Protein AF-A0A7R8CEX7-F1 (afdb_monomer_lite)

Radius of gyration: 28.52 Å; chains: 1; bounding box: 68×72×79 Å

Sequence (135 aa):
MYLGVTFILLSAVLVGFSHSQDVQQAPAAAPAPGGEDCNCQCMSLKFRDSRGTTYGNCESTINGAQWCYVKYDRFSPCPDLQSSRRFNGRYWSNHACATPAENSPECRFSTRPSVPFASSPASSVANSGVADDVF

Structure (mmCIF, N/CA/C/O backbone):
data_AF-A0A7R8CEX7-F1
#
_entry.id   AF-A0A7R8CEX7-F1
#
loop_
_atom_site.group_PDB
_atom_site.id
_atom_site.type_symbol
_atom_site.label_atom_id
_atom_site.label_alt_id
_atom_site.label_comp_id
_atom_site.label_asym_id
_atom_site.label_entity_id
_atom_site.label_seq_id
_atom_site.pdbx_PDB_ins_code
_atom_site.Cartn_x
_atom_site.Cartn_y
_atom_site.Cartn_z
_atom_site.occupancy
_atom_site.B_iso_or_equiv
_atom_site.auth_seq_id
_atom_site.auth_comp_id
_atom_site.auth_asym_id
_atom_site.auth_atom_id
_atom_site.pdbx_PDB_model_num
ATOM 1 N N . MET A 1 1 ? -50.041 37.453 26.172 1.00 54.94 1 MET A N 1
ATOM 2 C CA . MET A 1 1 ? -48.760 36.827 26.583 1.00 54.94 1 MET A CA 1
ATOM 3 C C . MET A 1 1 ? -48.431 35.528 25.843 1.00 54.94 1 MET A C 1
ATOM 5 O O . MET A 1 1 ? -47.262 35.339 25.562 1.00 54.94 1 MET A O 1
ATOM 9 N N . TYR A 1 2 ? -49.393 34.675 25.457 1.00 53.09 2 TYR A N 1
ATOM 10 C CA . TYR A 1 2 ? -49.100 33.413 24.742 1.00 53.09 2 TYR A CA 1
ATOM 11 C C . TYR A 1 2 ? -48.611 33.574 23.287 1.00 53.09 2 TYR A C 1
ATOM 13 O O . TYR A 1 2 ? -47.717 32.848 22.871 1.00 53.09 2 TYR A O 1
ATOM 21 N N . LEU A 1 3 ? -49.122 34.564 22.541 1.00 55.75 3 LEU A N 1
ATOM 22 C CA . LEU A 1 3 ? -48.743 34.796 21.134 1.00 55.75 3 LEU A CA 1
ATOM 23 C C . LEU A 1 3 ? -47.271 35.214 20.935 1.00 55.75 3 LEU A C 1
ATOM 25 O O . LEU A 1 3 ? -46.681 34.918 19.901 1.00 55.75 3 LEU A O 1
ATOM 29 N N . GLY A 1 4 ? -46.661 35.886 21.918 1.00 53.50 4 GLY A N 1
ATOM 30 C CA . GLY A 1 4 ? -45.249 36.287 21.848 1.00 53.50 4 GLY A CA 1
ATOM 31 C C . GLY A 1 4 ? -44.287 35.119 22.081 1.00 53.50 4 GLY A C 1
ATOM 32 O O . GLY A 1 4 ? -43.235 35.049 21.456 1.00 53.50 4 GLY A O 1
ATOM 33 N N . VAL A 1 5 ? -44.677 34.161 22.929 1.00 56.12 5 VAL A N 1
ATOM 34 C CA . VAL A 1 5 ? -43.864 32.977 23.255 1.00 56.12 5 VAL A CA 1
ATOM 35 C C . VAL A 1 5 ? -43.873 31.978 22.094 1.00 56.12 5 VAL A C 1
ATOM 37 O O . VAL A 1 5 ? -42.839 31.397 21.779 1.00 56.12 5 VAL A O 1
ATOM 40 N N . THR A 1 6 ? -44.998 31.838 21.385 1.00 55.12 6 THR A N 1
ATOM 41 C CA . THR A 1 6 ? -45.082 30.987 20.186 1.00 55.12 6 THR A CA 1
ATOM 42 C C . THR A 1 6 ? -44.230 31.510 19.028 1.00 55.12 6 THR A C 1
ATOM 44 O O . THR A 1 6 ? -43.624 30.712 18.319 1.00 55.12 6 THR A O 1
ATOM 47 N N . PHE A 1 7 ? -44.122 32.834 18.855 1.00 55.88 7 PHE A N 1
ATOM 48 C CA . PHE A 1 7 ? -43.277 33.430 17.810 1.00 55.88 7 PHE A CA 1
ATOM 49 C C . PHE A 1 7 ? -41.776 33.219 18.062 1.00 55.88 7 PHE A C 1
ATOM 51 O O . PHE A 1 7 ? -41.036 32.965 17.116 1.00 55.88 7 PHE A O 1
ATOM 58 N N . ILE A 1 8 ? -41.337 33.272 19.325 1.00 58.28 8 ILE A N 1
ATOM 59 C CA . ILE A 1 8 ? -39.935 33.035 19.715 1.00 58.28 8 ILE A CA 1
ATOM 60 C C . ILE A 1 8 ? -39.549 31.555 19.546 1.00 58.28 8 ILE A C 1
ATOM 62 O O . ILE A 1 8 ? -38.416 31.244 19.186 1.00 58.28 8 ILE A O 1
ATOM 66 N N . LEU A 1 9 ? -40.488 30.630 19.761 1.00 55.56 9 LEU A N 1
ATOM 67 C CA . LEU A 1 9 ? -40.243 29.199 19.556 1.00 55.56 9 LEU A CA 1
ATOM 68 C C . LEU A 1 9 ? -40.211 28.815 18.066 1.00 55.56 9 LEU A C 1
ATOM 70 O O . LEU A 1 9 ? -39.426 27.953 17.683 1.00 55.56 9 LEU A O 1
ATOM 74 N N . LEU A 1 10 ? -41.004 29.475 17.214 1.00 54.97 10 LEU A N 1
ATOM 75 C CA . LEU A 1 10 ? -41.008 29.236 15.763 1.00 54.97 10 LEU A CA 1
ATOM 76 C C . LEU A 1 10 ? -39.730 29.734 15.067 1.00 54.97 10 LEU A C 1
ATOM 78 O O . LEU A 1 10 ? -39.251 29.084 14.139 1.00 54.97 10 LEU A O 1
ATOM 82 N N . SER A 1 11 ? -39.142 30.844 15.520 1.00 56.41 11 SER A N 1
ATOM 83 C CA . SER A 1 11 ? -37.888 31.366 14.958 1.00 56.41 11 SER A CA 1
ATOM 84 C C . SER A 1 11 ? -36.659 30.526 15.327 1.00 56.41 11 SER A C 1
ATOM 86 O O . SER A 1 11 ? -35.716 30.459 14.541 1.00 56.41 11 SER A O 1
ATOM 88 N N . ALA A 1 12 ? -36.678 29.820 16.462 1.00 55.59 12 ALA A N 1
ATOM 89 C CA . ALA A 1 12 ? -35.572 28.961 16.893 1.00 55.59 12 ALA A CA 1
ATOM 90 C C . ALA A 1 12 ? -35.442 27.646 16.092 1.00 55.59 12 ALA A C 1
ATOM 92 O O . ALA A 1 12 ? -34.370 27.046 16.081 1.00 55.59 12 ALA A O 1
ATOM 93 N N . VAL A 1 13 ? -36.499 27.198 15.400 1.00 55.88 13 VAL A N 1
ATOM 94 C CA . VAL A 1 13 ? -36.508 25.924 14.646 1.00 55.88 13 VAL A CA 1
ATOM 95 C C . VAL A 1 13 ? -35.976 26.080 13.212 1.00 55.88 13 VAL A C 1
ATOM 97 O O . VAL A 1 13 ? -35.465 25.121 12.639 1.00 55.88 13 VAL A O 1
ATOM 100 N N . LEU A 1 14 ? -36.023 27.285 12.630 1.00 54.09 14 LEU A N 1
ATOM 101 C CA . LEU A 1 14 ? -35.581 27.527 11.246 1.00 54.09 14 LEU A CA 1
ATOM 102 C C . LEU A 1 14 ? -34.066 27.748 11.087 1.00 54.09 14 LEU A C 1
ATOM 104 O O . LEU A 1 14 ? -33.584 27.824 9.961 1.00 54.09 14 LEU A O 1
ATOM 108 N N . VAL A 1 15 ? -33.295 27.791 12.178 1.00 56.50 15 VAL A N 1
ATOM 109 C CA . VAL A 1 15 ? -31.818 27.867 12.139 1.00 56.50 15 VAL A CA 1
ATOM 110 C C . VAL A 1 15 ? -31.204 26.471 12.344 1.00 56.50 15 VAL A C 1
ATOM 112 O O . VAL A 1 15 ? -30.200 26.287 13.030 1.00 56.50 15 VAL A O 1
ATOM 115 N N . GLY A 1 16 ? -31.850 25.448 11.778 1.00 56.00 16 GLY A N 1
ATOM 116 C CA . GLY A 1 16 ? -31.385 24.065 11.790 1.00 56.00 16 GLY A CA 1
ATOM 117 C C . GLY A 1 16 ? -30.172 23.869 10.881 1.00 56.00 16 GLY A C 1
ATOM 118 O O . GLY A 1 16 ? -30.319 23.672 9.684 1.00 56.00 16 GLY A O 1
ATOM 119 N N . PHE A 1 17 ? -28.982 23.946 11.475 1.00 59.62 17 PHE A N 1
ATOM 120 C CA . PHE A 1 17 ? -27.725 23.285 11.097 1.00 59.62 17 PHE A CA 1
ATOM 121 C C . PHE A 1 17 ? -27.563 22.827 9.632 1.00 59.62 17 PHE A C 1
ATOM 123 O O . PHE A 1 17 ? -27.550 21.633 9.337 1.00 59.62 17 PHE A O 1
ATOM 130 N N . SER A 1 18 ? -27.267 23.764 8.729 1.00 55.69 18 SER A N 1
ATOM 131 C CA . SER A 1 18 ? -26.573 23.452 7.471 1.00 55.69 18 SER A CA 1
ATOM 132 C C . SER A 1 18 ? -25.080 23.246 7.746 1.00 55.69 18 SER A C 1
ATOM 134 O O . SER A 1 18 ? -24.256 24.101 7.428 1.00 55.69 18 SER A O 1
ATOM 136 N N . HIS A 1 19 ? -24.706 22.137 8.389 1.00 54.19 19 HIS A N 1
ATOM 137 C CA . HIS A 1 19 ? -23.301 21.733 8.453 1.00 54.19 19 HIS A CA 1
ATOM 138 C C . HIS A 1 19 ? -22.976 20.929 7.193 1.00 54.19 19 HIS A C 1
ATOM 140 O O . HIS A 1 19 ? -22.983 19.699 7.194 1.00 54.19 19 HIS A O 1
ATOM 146 N N . SER A 1 20 ? -22.734 21.643 6.092 1.00 54.50 20 SER A N 1
ATOM 147 C CA . SER A 1 20 ? -22.096 21.067 4.913 1.00 54.50 20 SER A CA 1
ATOM 148 C C . SER A 1 20 ? -20.665 20.706 5.300 1.00 54.50 20 SER A C 1
ATOM 150 O O . SER A 1 20 ? -19.779 21.558 5.278 1.00 54.50 20 SER A O 1
ATOM 152 N N . GLN A 1 21 ? -20.437 19.457 5.708 1.00 50.72 21 GLN A N 1
ATOM 153 C CA . GLN A 1 21 ? -19.091 18.901 5.711 1.00 50.72 21 GLN A CA 1
ATOM 154 C C . GLN A 1 21 ? -18.725 18.658 4.256 1.00 50.72 21 GLN A C 1
ATOM 156 O O . GLN A 1 21 ? -18.973 17.592 3.697 1.00 50.72 21 GLN A O 1
ATOM 161 N N . ASP A 1 22 ? -18.172 19.697 3.638 1.00 48.31 22 ASP A N 1
ATOM 162 C CA . ASP A 1 22 ? -17.251 19.514 2.535 1.00 48.31 22 ASP A CA 1
ATOM 163 C C . ASP A 1 22 ? -16.127 18.649 3.108 1.00 48.31 22 ASP A C 1
ATOM 165 O O . ASP A 1 22 ? -15.255 19.115 3.848 1.00 48.31 22 ASP A O 1
ATOM 169 N N . VAL A 1 23 ? -16.237 17.336 2.895 1.00 55.62 23 VAL A N 1
ATOM 170 C CA . VAL A 1 23 ? -15.103 16.438 3.023 1.00 55.62 23 VAL A CA 1
ATOM 171 C C . VAL A 1 23 ? -14.143 16.957 1.971 1.00 55.62 23 VAL A C 1
ATOM 173 O O . VAL A 1 23 ? -14.235 16.593 0.802 1.00 55.62 23 VAL A O 1
ATOM 176 N N . GLN A 1 24 ? -13.272 17.873 2.391 1.00 49.75 24 GLN A N 1
ATOM 177 C CA . GLN A 1 24 ? -12.067 18.235 1.677 1.00 49.75 24 GLN A CA 1
ATOM 178 C C . GLN A 1 24 ? -11.297 16.925 1.587 1.00 49.75 24 GLN A C 1
ATOM 180 O O . GLN A 1 24 ? -10.543 16.561 2.493 1.00 49.75 24 GLN A O 1
ATOM 185 N N . GLN A 1 25 ? -11.605 16.147 0.550 1.00 50.00 25 GLN A N 1
ATOM 186 C CA . GLN A 1 25 ? -10.876 14.966 0.160 1.00 50.00 25 GLN A CA 1
ATOM 187 C C . GLN A 1 25 ? -9.472 15.507 -0.060 1.00 50.00 25 GLN A C 1
ATOM 189 O O . GLN A 1 25 ? -9.215 16.178 -1.062 1.00 50.00 25 GLN A O 1
ATOM 194 N N . ALA A 1 26 ? -8.608 15.342 0.948 1.00 46.16 26 ALA A N 1
ATOM 195 C CA . ALA A 1 26 ? -7.218 15.732 0.835 1.00 46.16 26 ALA A CA 1
ATOM 196 C C . ALA A 1 26 ? -6.744 15.156 -0.499 1.00 46.16 26 ALA A C 1
ATOM 198 O O . ALA A 1 26 ? -7.080 13.996 -0.777 1.00 46.16 26 ALA A O 1
ATOM 199 N N . PRO A 1 27 ? -6.084 15.960 -1.353 1.00 42.12 27 PRO A N 1
ATOM 200 C CA . PRO A 1 27 ? -5.644 15.476 -2.646 1.00 42.12 27 PRO A CA 1
ATOM 201 C C . PRO A 1 27 ? -4.914 14.172 -2.377 1.00 42.12 27 PRO A C 1
ATOM 203 O O . PRO A 1 27 ? -3.968 14.159 -1.584 1.00 42.12 27 PRO A O 1
ATOM 206 N N . ALA A 1 28 ? -5.440 13.076 -2.938 1.00 45.59 28 ALA A N 1
ATOM 207 C CA . ALA A 1 28 ? -4.788 11.784 -2.865 1.00 45.59 28 ALA A CA 1
A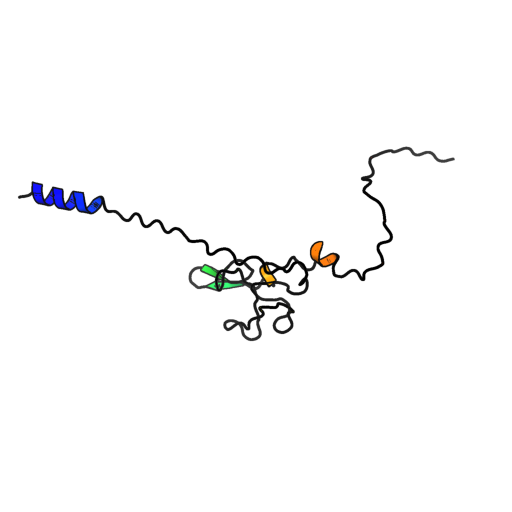TOM 208 C C . ALA A 1 28 ? -3.333 12.061 -3.220 1.00 45.59 28 ALA A C 1
ATOM 210 O O . ALA A 1 28 ? -3.081 12.646 -4.279 1.00 45.59 28 ALA A O 1
ATOM 211 N N . ALA A 1 29 ? -2.421 11.788 -2.280 1.00 44.56 29 ALA A N 1
ATOM 212 C CA . ALA A 1 29 ? -1.006 12.025 -2.501 1.00 44.56 29 ALA A CA 1
ATOM 213 C C . ALA A 1 29 ? -0.690 11.456 -3.882 1.00 44.56 29 ALA A C 1
ATOM 215 O O . ALA A 1 29 ? -1.003 10.288 -4.135 1.00 44.56 29 ALA A O 1
ATOM 216 N N . ALA A 1 30 ? -0.220 12.319 -4.792 1.00 40.47 30 ALA A N 1
ATOM 217 C CA . ALA A 1 30 ? 0.053 11.916 -6.161 1.00 40.47 30 ALA A CA 1
ATOM 218 C C . ALA A 1 30 ? 0.851 10.610 -6.091 1.00 40.47 30 ALA A C 1
ATOM 220 O O . ALA A 1 30 ? 1.783 10.554 -5.276 1.00 40.47 30 ALA A O 1
ATOM 221 N N . PRO A 1 31 ? 0.464 9.559 -6.842 1.00 48.62 31 PRO A N 1
ATOM 222 C CA . PRO A 1 31 ? 1.215 8.317 -6.833 1.00 48.62 31 PRO A CA 1
ATOM 223 C C . PRO A 1 31 ? 2.676 8.694 -7.037 1.00 48.62 31 PRO A C 1
ATOM 225 O O . PRO A 1 31 ? 3.009 9.418 -7.980 1.00 48.62 31 PRO A O 1
ATOM 228 N N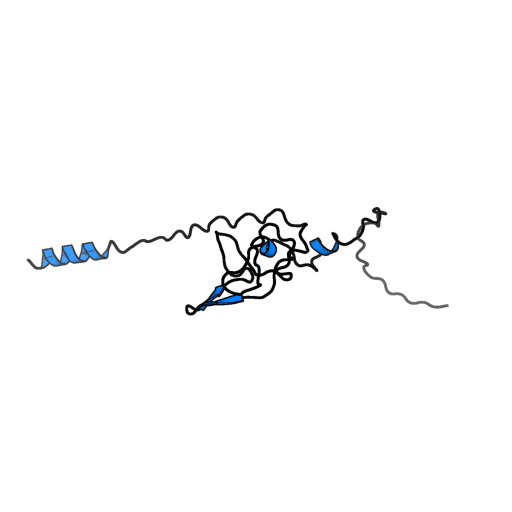 . ALA A 1 32 ? 3.521 8.307 -6.079 1.00 45.00 32 ALA A N 1
ATOM 229 C CA . ALA A 1 32 ? 4.950 8.506 -6.218 1.00 45.00 32 ALA A CA 1
ATOM 230 C C . ALA A 1 32 ? 5.341 7.947 -7.596 1.00 45.00 32 ALA A C 1
ATOM 232 O O . ALA A 1 32 ? 4.808 6.900 -7.974 1.00 45.00 32 ALA A O 1
ATOM 233 N N . PRO A 1 33 ? 6.180 8.647 -8.378 1.00 41.75 33 PRO A N 1
ATOM 234 C CA . PRO A 1 33 ? 6.563 8.189 -9.707 1.00 41.75 33 PRO A CA 1
ATOM 235 C C . PRO A 1 33 ? 7.221 6.817 -9.540 1.00 41.75 33 PRO A C 1
ATOM 237 O O . PRO A 1 33 ? 8.333 6.722 -9.040 1.00 41.75 33 PRO A O 1
ATOM 240 N N . GLY A 1 34 ? 6.469 5.754 -9.820 1.00 47.44 34 GLY A N 1
ATOM 241 C CA . GLY A 1 34 ? 6.719 4.441 -9.216 1.00 47.44 34 GLY A CA 1
ATOM 242 C C . GLY A 1 34 ? 6.267 3.286 -10.095 1.00 47.44 34 GLY A C 1
ATOM 243 O O . GLY A 1 34 ? 6.003 2.194 -9.604 1.00 47.44 34 GLY A O 1
ATOM 244 N N . GLY A 1 35 ? 6.210 3.515 -11.409 1.00 52.22 35 GLY A N 1
ATOM 245 C CA . GLY A 1 35 ? 6.103 2.432 -12.387 1.00 52.22 35 GLY A CA 1
ATOM 246 C C . GLY A 1 35 ? 7.338 1.520 -12.427 1.00 52.22 35 GLY A C 1
ATOM 247 O O . GLY A 1 35 ? 7.327 0.541 -13.162 1.00 52.22 35 GLY A O 1
ATOM 248 N N . GLU A 1 36 ? 8.392 1.821 -11.659 1.00 58.03 36 GLU A N 1
ATOM 249 C CA . GLU A 1 36 ? 9.666 1.092 -11.707 1.00 58.03 36 GLU A CA 1
ATOM 250 C C . GLU A 1 36 ? 9.943 0.235 -10.461 1.00 58.03 36 GLU A C 1
ATOM 252 O O . GLU A 1 36 ? 10.670 -0.756 -10.551 1.00 58.03 36 GLU A O 1
ATOM 257 N N . ASP A 1 37 ? 9.307 0.517 -9.317 1.00 79.31 37 ASP A N 1
ATOM 258 C CA . ASP A 1 37 ? 9.567 -0.192 -8.056 1.00 79.31 37 ASP A CA 1
ATOM 259 C C . ASP A 1 37 ? 8.737 -1.472 -7.924 1.00 79.31 37 ASP A C 1
ATOM 261 O O . ASP A 1 37 ? 8.118 -1.746 -6.901 1.00 79.31 37 ASP A O 1
ATOM 265 N N . CYS A 1 38 ? 8.757 -2.314 -8.952 1.00 85.12 38 CYS A N 1
ATOM 266 C CA . CYS A 1 38 ? 7.985 -3.557 -9.045 1.00 85.12 38 CYS A CA 1
ATOM 267 C C . CYS A 1 38 ? 8.175 -4.543 -7.887 1.00 85.12 38 CYS A C 1
ATOM 269 O O . CYS A 1 38 ? 7.355 -5.433 -7.679 1.00 85.12 38 CYS A O 1
ATOM 271 N N . ASN A 1 39 ? 9.234 -4.378 -7.103 1.00 85.88 39 ASN A N 1
ATOM 272 C CA . ASN A 1 39 ? 9.513 -5.195 -5.929 1.00 85.88 39 ASN A CA 1
ATOM 273 C C . ASN A 1 39 ? 8.910 -4.615 -4.631 1.00 85.88 39 ASN A C 1
ATOM 275 O O . ASN A 1 39 ? 8.884 -5.305 -3.609 1.00 85.88 39 ASN A O 1
ATOM 279 N N . CYS A 1 40 ? 8.391 -3.383 -4.649 1.00 91.56 40 CYS A N 1
ATOM 280 C CA . CYS A 1 40 ? 7.642 -2.772 -3.551 1.00 91.56 40 CYS A CA 1
ATOM 281 C C . CYS A 1 40 ? 6.192 -3.280 -3.560 1.00 91.56 40 CYS A C 1
ATOM 283 O O . CYS A 1 40 ? 5.263 -2.616 -4.008 1.00 91.56 40 CYS A O 1
ATOM 285 N N . GLN A 1 41 ? 6.005 -4.513 -3.091 1.00 91.69 41 GLN A N 1
ATOM 286 C CA . GLN A 1 41 ? 4.716 -5.195 -3.178 1.00 91.69 41 GLN A CA 1
ATOM 287 C C . GLN A 1 41 ? 3.916 -5.113 -1.881 1.00 91.69 41 GLN A C 1
ATOM 289 O O . GLN A 1 41 ? 4.409 -5.404 -0.784 1.00 91.69 41 GLN A O 1
ATOM 294 N N . CYS A 1 42 ? 2.642 -4.781 -2.047 1.00 93.56 42 CYS A N 1
ATOM 295 C CA . CYS A 1 42 ? 1.639 -4.798 -1.002 1.00 93.56 42 CYS A CA 1
ATOM 296 C C . CYS A 1 42 ? 1.256 -6.236 -0.610 1.00 93.56 42 CYS A C 1
ATOM 298 O O . CYS A 1 42 ? 1.136 -7.112 -1.468 1.00 93.56 42 CYS A O 1
ATOM 300 N N . MET A 1 43 ? 1.023 -6.494 0.678 1.00 93.12 43 MET A N 1
ATOM 301 C CA . MET A 1 43 ? 0.405 -7.736 1.150 1.00 93.12 43 MET A CA 1
ATOM 302 C C . MET A 1 43 ? -1.019 -7.500 1.648 1.00 93.12 43 MET A C 1
ATOM 304 O O . MET A 1 43 ? -1.338 -6.445 2.193 1.00 93.12 43 MET A O 1
ATOM 308 N N . SER A 1 44 ? -1.855 -8.536 1.563 1.00 91.12 44 SER A N 1
ATOM 309 C CA . SER A 1 44 ? -3.280 -8.486 1.925 1.00 91.12 44 SER A CA 1
ATOM 310 C C . SER A 1 44 ? -3.565 -8.370 3.428 1.00 91.12 44 SER A C 1
ATOM 312 O O . SER A 1 44 ? -4.692 -8.603 3.870 1.00 91.12 44 SER A O 1
ATOM 314 N N . LEU A 1 45 ? -2.555 -8.045 4.241 1.00 93.56 45 LEU A N 1
ATOM 315 C CA . LEU A 1 45 ? -2.726 -7.885 5.675 1.00 93.56 45 LEU A CA 1
ATOM 316 C C . LEU A 1 45 ? -3.530 -6.615 5.954 1.00 93.56 45 LEU A C 1
ATOM 318 O O . LEU A 1 45 ? -3.107 -5.496 5.661 1.00 93.56 45 LEU A O 1
ATOM 322 N N . LYS A 1 46 ? -4.685 -6.820 6.576 1.00 94.94 46 LYS A N 1
ATOM 323 C CA . LYS A 1 46 ? -5.554 -5.774 7.095 1.00 94.94 46 LYS A CA 1
ATOM 324 C C . LYS A 1 46 ? -6.123 -6.185 8.436 1.00 94.94 46 LYS A C 1
ATOM 326 O O . LYS A 1 46 ? -6.201 -7.370 8.761 1.00 94.94 46 LYS A O 1
ATOM 331 N N . PHE A 1 47 ? -6.520 -5.201 9.221 1.00 95.12 47 PHE A N 1
ATOM 332 C CA . PHE A 1 47 ? -7.174 -5.426 10.502 1.00 95.12 47 PHE A CA 1
ATOM 333 C C . PHE A 1 47 ? -8.378 -4.511 10.645 1.00 95.12 47 PHE A C 1
ATOM 335 O O . PHE A 1 47 ? -8.500 -3.510 9.946 1.00 95.12 47 PHE A O 1
ATOM 342 N N . ARG A 1 48 ? -9.272 -4.869 11.562 1.00 96.69 48 ARG A N 1
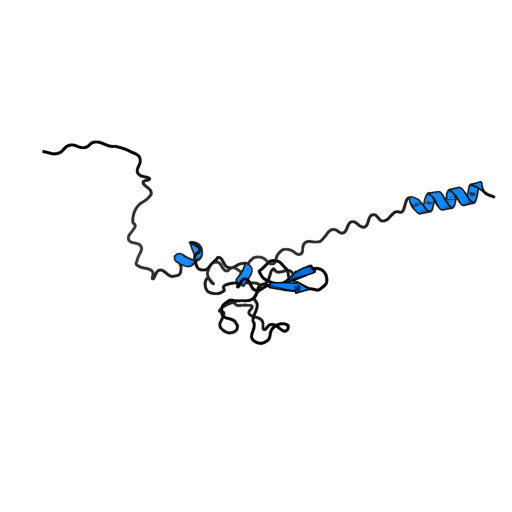ATOM 343 C CA . ARG A 1 48 ? -10.494 -4.121 11.834 1.00 96.69 48 ARG A CA 1
ATOM 344 C C . ARG A 1 48 ? -10.487 -3.638 13.278 1.00 96.69 48 ARG A C 1
ATOM 346 O O . ARG A 1 48 ? -10.083 -4.394 14.163 1.00 96.69 48 ARG A O 1
ATOM 353 N N . ASP A 1 49 ? -10.882 -2.392 13.517 1.00 94.06 49 ASP A N 1
ATOM 354 C CA . ASP A 1 49 ? -11.070 -1.887 14.881 1.00 94.06 49 ASP A CA 1
ATOM 355 C C . ASP A 1 49 ? -12.437 -2.294 15.460 1.00 94.06 49 ASP A C 1
ATOM 357 O O . ASP A 1 49 ? -13.276 -2.895 14.784 1.00 94.06 49 ASP A O 1
ATOM 361 N N . SER A 1 50 ? -12.673 -1.965 16.732 1.00 96.00 50 SER A N 1
ATOM 362 C CA . SER A 1 50 ? -13.940 -2.257 17.418 1.00 96.00 50 SER A CA 1
ATOM 363 C C . SER A 1 50 ? -15.144 -1.514 16.834 1.00 96.00 50 SER A C 1
ATOM 365 O O . SER A 1 50 ? -16.276 -1.952 17.021 1.00 96.00 50 SER A O 1
ATOM 367 N N . ARG A 1 51 ? -14.916 -0.413 16.109 1.00 95.50 51 ARG A N 1
ATOM 368 C CA . ARG A 1 51 ? -15.949 0.354 15.396 1.00 95.50 51 ARG A CA 1
ATOM 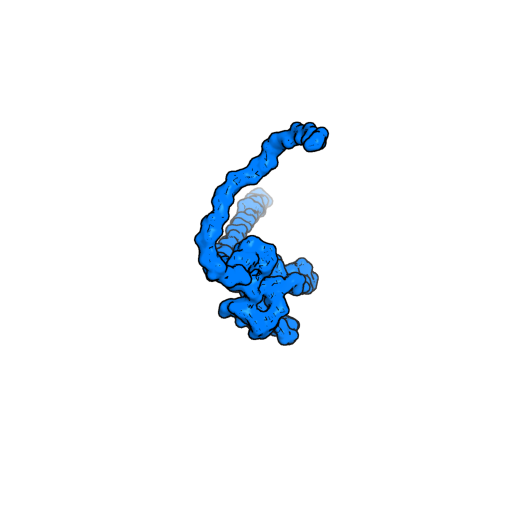369 C C . ARG A 1 51 ? -16.238 -0.212 14.009 1.00 95.50 51 ARG A C 1
ATOM 371 O O . ARG A 1 51 ? -17.122 0.276 13.313 1.00 95.50 51 ARG A O 1
ATOM 378 N N . GLY A 1 52 ? -15.517 -1.254 13.611 1.00 94.56 52 GLY A N 1
ATOM 379 C CA . GLY A 1 52 ? -15.695 -1.903 12.330 1.00 94.56 52 GLY A CA 1
ATOM 380 C C . GLY A 1 52 ? -14.948 -1.236 11.174 1.00 94.56 52 GLY A C 1
ATOM 381 O O . GLY A 1 52 ? -15.205 -1.595 10.023 1.00 94.56 52 GLY A O 1
ATOM 382 N N . THR A 1 53 ? -14.030 -0.317 11.459 1.00 94.19 53 THR A N 1
ATOM 383 C CA . THR A 1 53 ? -13.187 0.363 10.470 1.00 94.19 53 THR A CA 1
ATOM 384 C C . THR A 1 53 ? -12.052 -0.560 10.045 1.00 94.19 53 THR A C 1
ATOM 386 O O . THR A 1 53 ? -11.350 -1.105 10.900 1.00 94.19 53 THR A O 1
ATOM 389 N N . THR A 1 54 ? -11.865 -0.743 8.739 1.00 95.12 54 THR A N 1
ATOM 390 C CA . THR A 1 54 ? -10.767 -1.547 8.184 1.00 95.12 54 THR A CA 1
ATOM 391 C C . THR A 1 54 ? -9.513 -0.698 8.003 1.00 95.12 54 THR A C 1
ATOM 393 O O . THR A 1 54 ? -9.591 0.459 7.601 1.00 95.12 54 THR A O 1
ATOM 396 N N . TYR A 1 55 ? -8.353 -1.280 8.296 1.00 95.06 55 TYR A N 1
ATOM 397 C CA . TYR A 1 55 ? -7.049 -0.641 8.208 1.00 95.06 55 TYR A CA 1
ATOM 398 C C . TYR A 1 55 ? -6.054 -1.475 7.405 1.00 95.06 55 TYR A C 1
ATOM 400 O O . TYR A 1 55 ? -5.941 -2.681 7.633 1.00 95.06 55 TYR A O 1
ATOM 408 N N . GLY A 1 56 ? -5.286 -0.812 6.537 1.00 95.06 56 GLY A N 1
ATOM 409 C CA . GLY A 1 56 ? -4.286 -1.441 5.672 1.00 95.06 56 GLY A CA 1
ATOM 410 C C . GLY A 1 56 ? -4.874 -1.928 4.347 1.00 95.06 56 GLY A C 1
ATOM 411 O O . GLY A 1 56 ? -5.987 -1.553 3.984 1.00 95.06 56 GLY A O 1
ATOM 412 N N . ASN A 1 57 ? -4.117 -2.758 3.621 1.00 95.31 57 ASN A N 1
ATOM 413 C CA . ASN A 1 57 ? -4.477 -3.284 2.295 1.00 95.31 57 ASN A CA 1
ATOM 414 C C . ASN A 1 57 ? -4.965 -2.213 1.292 1.00 95.31 57 ASN A C 1
ATOM 416 O O . ASN A 1 57 ? -5.849 -2.480 0.486 1.00 95.31 57 ASN A O 1
ATOM 420 N N . CYS A 1 58 ? -4.447 -0.983 1.384 1.00 94.88 58 CYS A N 1
ATOM 421 C CA . CYS A 1 58 ? -4.875 0.159 0.570 1.00 94.88 58 CYS A CA 1
ATOM 422 C C . CYS A 1 58 ? -6.364 0.540 0.738 1.00 94.88 58 CYS A C 1
ATOM 424 O O . CYS A 1 58 ? -6.901 1.322 -0.038 1.00 94.88 58 CYS A O 1
ATOM 426 N N . GLU A 1 59 ? -7.037 0.031 1.776 1.00 94.25 59 GLU A N 1
ATOM 427 C CA . GLU A 1 59 ? -8.450 0.303 2.085 1.00 94.25 59 GLU A CA 1
ATOM 428 C C . GLU A 1 59 ? -8.617 1.449 3.096 1.00 94.25 59 GLU A C 1
ATOM 430 O O . GLU A 1 59 ? -9.733 1.898 3.353 1.00 94.25 59 GLU A O 1
ATOM 435 N N . SER A 1 60 ? -7.521 1.941 3.678 1.00 94.44 60 SER A N 1
ATOM 436 C CA . SER A 1 60 ? -7.534 3.099 4.570 1.00 94.44 60 SER A CA 1
ATOM 437 C C . SER A 1 60 ? -6.326 3.995 4.358 1.00 94.44 60 SER A C 1
ATOM 439 O O . SER A 1 60 ? -5.385 3.635 3.651 1.00 94.44 60 SER A O 1
ATOM 441 N N . THR A 1 61 ? -6.366 5.179 4.969 1.00 94.38 61 THR A N 1
ATOM 442 C CA . THR A 1 61 ? -5.367 6.225 4.757 1.00 94.38 61 THR A CA 1
ATOM 443 C C . THR A 1 61 ? -4.589 6.566 6.023 1.00 94.38 61 THR A C 1
ATOM 445 O O . THR A 1 61 ? -5.179 6.701 7.097 1.00 94.38 61 THR A O 1
ATOM 448 N N . ILE A 1 62 ? -3.282 6.785 5.883 1.00 89.62 62 ILE A N 1
ATOM 449 C CA . ILE A 1 62 ? -2.408 7.395 6.892 1.00 89.62 62 ILE A CA 1
ATOM 450 C C . ILE A 1 62 ? -1.760 8.623 6.247 1.00 89.62 62 ILE A C 1
ATOM 452 O O . ILE A 1 62 ? -1.247 8.546 5.137 1.00 89.62 62 ILE A O 1
ATOM 456 N N . ASN A 1 63 ? -1.803 9.774 6.926 1.00 87.94 63 ASN A N 1
ATOM 457 C CA . ASN A 1 63 ? -1.266 11.046 6.415 1.00 87.94 63 ASN A CA 1
ATOM 458 C C . ASN A 1 63 ? -1.796 11.439 5.017 1.00 87.94 63 ASN A C 1
ATOM 460 O O . ASN A 1 63 ? -1.064 12.000 4.210 1.00 87.94 63 ASN A O 1
ATOM 464 N N . GLY A 1 64 ? -3.065 11.132 4.722 1.00 89.25 64 GLY A N 1
ATOM 465 C CA . GLY A 1 64 ? -3.706 11.482 3.447 1.00 89.25 64 GLY A CA 1
ATOM 466 C C . GLY A 1 64 ? -3.381 10.555 2.268 1.00 89.25 64 GLY A C 1
ATOM 467 O O . GLY A 1 64 ? -3.881 10.790 1.172 1.00 89.25 64 GLY A O 1
ATOM 468 N N . ALA A 1 65 ? -2.601 9.490 2.474 1.00 90.38 65 ALA A N 1
ATOM 469 C CA . ALA A 1 65 ? -2.299 8.493 1.449 1.00 90.38 65 ALA A CA 1
ATOM 470 C C . ALA A 1 65 ? -2.815 7.110 1.855 1.00 90.38 65 ALA A C 1
ATOM 472 O O . ALA A 1 65 ? -2.841 6.773 3.041 1.00 90.38 65 ALA A O 1
ATOM 473 N N . GLN A 1 66 ? -3.235 6.312 0.871 1.00 95.31 66 GLN A N 1
ATOM 474 C CA . GLN A 1 66 ? -3.519 4.896 1.089 1.00 95.31 66 GLN A CA 1
ATOM 475 C C . GLN A 1 66 ? -2.241 4.174 1.491 1.00 95.31 66 GLN A C 1
ATOM 477 O O . GLN A 1 66 ? -1.160 4.505 1.012 1.00 95.31 66 GLN A O 1
ATOM 482 N N . TRP A 1 67 ? -2.378 3.180 2.360 1.00 95.25 67 TRP A N 1
ATOM 483 C CA . TRP A 1 67 ? -1.232 2.455 2.884 1.00 95.25 67 TRP A CA 1
ATOM 484 C C . TRP A 1 67 ? -1.519 0.967 2.979 1.00 95.25 67 TRP A C 1
ATOM 486 O O . TRP A 1 67 ? -2.664 0.525 3.149 1.00 95.25 67 TRP A O 1
ATOM 496 N N . CYS A 1 68 ? -0.459 0.175 2.931 1.00 96.94 68 CYS A N 1
ATOM 497 C CA . CYS A 1 68 ? -0.557 -1.231 3.255 1.00 96.94 68 CYS A CA 1
ATOM 498 C C . CYS A 1 68 ? 0.733 -1.784 3.831 1.00 96.94 68 CYS A C 1
ATOM 500 O O . CYS A 1 68 ? 1.800 -1.173 3.773 1.00 96.94 68 CYS A O 1
ATOM 502 N N . TYR A 1 69 ? 0.617 -2.969 4.416 1.00 97.00 69 TYR A N 1
ATOM 503 C CA . TYR A 1 69 ? 1.789 -3.707 4.829 1.00 97.00 69 TYR A CA 1
ATOM 504 C C . TYR A 1 69 ? 2.509 -4.290 3.615 1.00 97.00 69 TYR A C 1
ATOM 506 O O . TYR A 1 69 ? 1.866 -4.680 2.643 1.00 97.00 69 TYR A O 1
ATOM 514 N N . VAL A 1 70 ? 3.834 -4.378 3.684 1.00 96.06 70 VAL A N 1
ATOM 515 C CA . VAL A 1 70 ? 4.665 -4.832 2.560 1.00 96.06 70 VAL A CA 1
ATOM 516 C C . VAL A 1 70 ? 5.002 -6.321 2.655 1.00 96.06 70 VAL A C 1
ATOM 518 O O . VAL A 1 70 ? 5.129 -6.874 3.747 1.00 96.06 70 VAL A O 1
ATOM 521 N N . LYS A 1 71 ? 5.193 -6.973 1.504 1.00 92.94 71 LYS A N 1
ATOM 522 C CA . LYS A 1 71 ? 5.490 -8.413 1.393 1.00 92.94 71 LYS A CA 1
ATOM 523 C C . LYS A 1 71 ? 6.834 -8.812 2.014 1.00 92.94 71 LYS A C 1
ATOM 525 O O . LYS A 1 71 ? 6.929 -9.870 2.626 1.00 92.94 71 LYS A O 1
ATOM 530 N N . TYR A 1 72 ? 7.861 -7.973 1.867 1.00 92.44 72 TYR A N 1
ATOM 531 C CA . TYR A 1 72 ? 9.244 -8.287 2.262 1.00 92.44 72 TYR A CA 1
ATOM 532 C C . TYR A 1 72 ? 9.673 -7.643 3.594 1.00 92.44 72 TYR A C 1
ATOM 534 O O . TYR A 1 72 ? 10.863 -7.607 3.917 1.00 92.44 72 TYR A O 1
ATOM 542 N N . ASP A 1 73 ? 8.710 -7.144 4.380 1.00 94.94 73 ASP A N 1
ATOM 543 C CA . ASP A 1 73 ? 8.928 -6.463 5.663 1.00 94.94 73 ASP A CA 1
ATOM 544 C C . ASP A 1 73 ? 10.100 -5.453 5.580 1.00 94.94 73 ASP A C 1
ATOM 546 O O . ASP A 1 73 ? 10.103 -4.587 4.706 1.00 94.94 73 ASP A O 1
ATOM 550 N N . ARG A 1 74 ? 11.118 -5.568 6.449 1.00 95.19 74 ARG A N 1
ATOM 551 C CA . ARG A 1 74 ? 12.271 -4.643 6.510 1.00 95.19 74 ARG A CA 1
ATOM 552 C C . ARG A 1 74 ? 13.140 -4.612 5.248 1.00 95.19 74 ARG A C 1
ATOM 554 O O . ARG A 1 74 ? 13.978 -3.729 5.123 1.00 95.19 74 ARG A O 1
ATOM 561 N N . PHE A 1 75 ? 13.010 -5.617 4.387 1.00 93.50 75 PHE A N 1
ATOM 562 C CA . PHE A 1 75 ? 13.800 -5.768 3.164 1.00 93.50 75 PHE A CA 1
ATOM 563 C C . PHE A 1 75 ? 13.054 -5.284 1.924 1.00 93.50 75 PHE A C 1
ATOM 565 O O . PHE A 1 75 ? 13.553 -5.436 0.812 1.00 93.50 75 PHE A O 1
ATOM 572 N N . SER A 1 76 ? 11.849 -4.741 2.097 1.00 91.38 76 SER A N 1
ATOM 573 C CA . SER A 1 76 ? 11.112 -4.177 0.980 1.00 91.38 76 SER A CA 1
ATOM 574 C C . SER A 1 76 ? 11.862 -2.966 0.417 1.00 91.38 76 SER A C 1
ATOM 576 O O . SER A 1 76 ? 12.284 -2.115 1.199 1.00 91.38 76 SER A O 1
ATOM 578 N N . PRO A 1 77 ? 12.000 -2.839 -0.913 1.00 90.38 77 PRO A N 1
ATOM 579 C CA . PRO A 1 77 ? 12.701 -1.716 -1.536 1.00 90.38 77 PRO A CA 1
ATOM 580 C C . PRO A 1 77 ? 11.870 -0.424 -1.561 1.00 90.38 77 PRO A C 1
ATOM 582 O O . PRO A 1 77 ? 12.272 0.547 -2.188 1.00 90.38 77 PRO A O 1
ATOM 585 N N . CYS A 1 78 ? 10.709 -0.406 -0.897 1.00 91.56 78 CYS A N 1
ATOM 586 C CA . CYS A 1 78 ? 9.836 0.759 -0.852 1.00 91.56 78 CYS A CA 1
ATOM 587 C C . CYS A 1 78 ? 10.566 1.979 -0.258 1.00 91.56 78 CYS A C 1
ATOM 589 O O . CYS A 1 78 ? 11.122 1.873 0.841 1.00 91.56 78 CYS A O 1
ATOM 591 N N . PRO A 1 79 ? 10.517 3.150 -0.915 1.00 91.50 79 PRO A N 1
ATOM 592 C CA . PRO A 1 79 ? 11.256 4.335 -0.476 1.00 91.50 79 PRO A CA 1
ATOM 593 C C . PRO A 1 79 ? 10.731 4.930 0.840 1.00 91.50 79 PRO A C 1
ATOM 595 O O . PRO A 1 79 ? 11.468 5.592 1.567 1.00 91.50 79 PRO A O 1
ATOM 598 N N . ASP A 1 80 ? 9.461 4.692 1.164 1.00 92.75 80 ASP A N 1
ATOM 599 C CA . ASP A 1 80 ? 8.758 5.222 2.336 1.00 92.75 80 ASP A CA 1
ATOM 600 C C . ASP A 1 80 ? 8.452 4.134 3.379 1.00 92.75 80 ASP A C 1
ATOM 602 O O . ASP A 1 80 ? 7.437 4.183 4.077 1.00 92.75 80 ASP A O 1
ATOM 606 N N . LEU A 1 81 ? 9.326 3.132 3.483 1.00 94.94 81 LEU A N 1
ATOM 607 C CA . LEU A 1 81 ? 9.149 2.000 4.381 1.00 94.94 81 LEU A CA 1
ATOM 608 C C . LEU A 1 81 ? 9.137 2.426 5.859 1.00 94.94 81 LEU A C 1
ATOM 610 O O . LEU A 1 81 ? 10.098 3.002 6.373 1.00 94.94 81 LEU A O 1
ATOM 614 N N . GLN A 1 82 ? 8.072 2.072 6.580 1.00 96.56 82 GLN A N 1
ATOM 615 C CA . GLN A 1 82 ? 7.907 2.380 8.000 1.00 96.56 82 GLN A CA 1
ATOM 616 C C . GLN A 1 82 ? 7.629 1.136 8.841 1.00 96.56 82 GLN A C 1
ATOM 618 O O . GLN A 1 82 ? 6.873 0.246 8.456 1.00 96.56 82 GLN A O 1
ATOM 623 N N . SER A 1 83 ? 8.218 1.087 10.038 1.00 97.25 83 SER A N 1
ATOM 624 C CA . SER A 1 83 ? 7.961 0.016 11.004 1.00 97.25 83 SER A CA 1
ATOM 625 C C . SER A 1 83 ? 6.572 0.163 11.628 1.00 97.25 83 SER A C 1
ATOM 627 O O . SER A 1 83 ? 6.134 1.253 12.012 1.00 97.25 83 SER A O 1
ATOM 629 N N . SER A 1 84 ? 5.859 -0.951 11.747 1.00 96.06 84 SER A N 1
ATOM 630 C CA . SER A 1 84 ? 4.532 -0.981 12.343 1.00 96.06 84 SER A CA 1
ATOM 631 C C . SER A 1 84 ? 4.605 -0.988 13.867 1.00 96.06 84 SER A C 1
ATOM 633 O O . SER A 1 84 ? 5.151 -1.893 14.491 1.00 96.06 84 SER A O 1
ATOM 635 N N . ARG A 1 85 ? 3.922 -0.016 14.478 1.00 94.25 85 ARG A N 1
ATOM 636 C CA . ARG A 1 85 ? 3.721 0.043 15.935 1.00 94.25 85 ARG A CA 1
ATOM 637 C C . ARG A 1 85 ? 2.710 -0.990 16.444 1.00 94.25 85 ARG A C 1
ATOM 639 O O . ARG A 1 85 ? 2.674 -1.275 17.634 1.00 94.25 85 ARG A O 1
ATOM 646 N N . ARG A 1 86 ? 1.852 -1.515 15.560 1.00 93.12 86 ARG A N 1
ATOM 647 C CA . ARG A 1 86 ? 0.720 -2.386 15.922 1.00 93.12 86 ARG A CA 1
ATOM 648 C C . ARG A 1 86 ? 1.095 -3.865 15.926 1.00 93.12 86 ARG A C 1
ATOM 650 O O . ARG A 1 86 ? 0.717 -4.588 16.844 1.00 93.12 86 ARG A O 1
ATOM 657 N N . PHE A 1 87 ? 1.803 -4.289 14.887 1.00 94.44 87 PHE A N 1
ATOM 658 C CA . PHE A 1 87 ? 2.343 -5.634 14.717 1.00 94.44 87 PHE A CA 1
ATOM 659 C C . PHE A 1 87 ? 3.863 -5.560 14.687 1.00 94.44 87 PHE A C 1
ATOM 661 O O . PHE A 1 87 ? 4.430 -4.933 13.790 1.00 94.44 87 PHE A O 1
ATOM 668 N N . ASN A 1 88 ? 4.500 -6.192 15.671 1.00 95.81 88 ASN A N 1
ATOM 669 C CA . ASN A 1 88 ? 5.951 -6.235 15.773 1.00 95.81 88 ASN A CA 1
ATOM 670 C C . ASN A 1 88 ? 6.564 -6.977 14.575 1.00 95.81 88 ASN A C 1
ATOM 672 O O . ASN A 1 88 ? 6.015 -7.976 14.112 1.00 95.81 88 ASN A O 1
ATOM 676 N N . GLY A 1 89 ? 7.696 -6.481 14.077 1.00 95.25 89 GLY A N 1
ATOM 677 C CA . GLY A 1 89 ? 8.394 -7.051 12.921 1.00 95.25 89 GLY A CA 1
ATOM 678 C C . GLY A 1 89 ? 7.722 -6.804 11.567 1.00 95.25 89 GLY A C 1
ATOM 679 O O . GLY A 1 89 ? 8.271 -7.230 10.556 1.00 95.25 89 GLY A O 1
ATOM 680 N N . ARG A 1 90 ? 6.578 -6.107 11.531 1.00 96.44 90 ARG A N 1
ATOM 681 C CA . ARG A 1 90 ? 5.896 -5.738 10.288 1.00 96.44 90 ARG A CA 1
ATOM 682 C C . ARG A 1 90 ? 6.282 -4.352 9.818 1.00 96.44 90 ARG A C 1
ATOM 684 O O . ARG A 1 90 ? 6.530 -3.464 10.632 1.00 96.44 90 ARG A O 1
ATOM 691 N N . TYR A 1 91 ? 6.258 -4.167 8.506 1.00 97.38 91 TYR A N 1
ATOM 692 C CA . TYR A 1 91 ? 6.499 -2.876 7.877 1.00 97.38 91 TYR A CA 1
ATOM 693 C C . TYR A 1 91 ? 5.371 -2.524 6.919 1.00 97.38 91 TYR A C 1
ATOM 695 O O . TYR A 1 91 ? 4.670 -3.401 6.409 1.00 97.38 91 TYR A O 1
ATOM 703 N N . TRP A 1 92 ? 5.183 -1.232 6.703 1.00 96.69 92 TRP A N 1
ATOM 704 C CA . TRP A 1 92 ? 4.162 -0.688 5.828 1.00 96.69 92 TRP A CA 1
ATOM 705 C C . TRP A 1 92 ? 4.715 0.461 4.989 1.00 96.69 92 TRP A C 1
ATOM 707 O O . TRP A 1 92 ? 5.762 1.023 5.306 1.00 96.69 92 TRP A O 1
ATOM 717 N N . SER A 1 93 ? 4.028 0.763 3.896 1.00 95.38 93 SER A N 1
ATOM 718 C CA . SER A 1 93 ? 4.396 1.792 2.924 1.00 95.38 93 SER A CA 1
ATOM 719 C C . SER A 1 93 ? 3.120 2.361 2.296 1.00 95.38 93 SER A C 1
ATOM 721 O O . SER A 1 93 ? 2.120 1.645 2.163 1.00 95.38 93 SER A O 1
ATOM 723 N N . ASN A 1 94 ? 3.142 3.646 1.937 1.00 94.81 94 ASN A N 1
ATOM 724 C CA . ASN A 1 94 ? 2.118 4.257 1.089 1.00 94.81 94 ASN A CA 1
ATOM 725 C C . ASN A 1 94 ? 2.446 4.028 -0.392 1.00 94.81 94 ASN A C 1
ATOM 727 O O . ASN A 1 94 ? 1.548 3.769 -1.192 1.00 94.81 94 ASN A O 1
ATOM 731 N N . HIS A 1 95 ? 3.737 4.067 -0.748 1.00 91.31 95 HIS A N 1
ATOM 732 C CA . HIS A 1 95 ? 4.223 3.821 -2.107 1.00 91.31 95 HIS A CA 1
ATOM 733 C C . HIS A 1 95 ? 3.741 2.474 -2.661 1.00 91.31 95 HIS A C 1
ATOM 735 O O . HIS A 1 95 ? 3.294 2.416 -3.801 1.00 91.31 95 HIS A O 1
ATOM 741 N N . ALA A 1 96 ? 3.728 1.420 -1.839 1.00 92.88 96 ALA A N 1
ATOM 742 C CA . ALA A 1 96 ? 3.296 0.080 -2.245 1.00 92.88 96 ALA A CA 1
ATOM 743 C C . ALA A 1 96 ? 1.861 0.014 -2.808 1.00 92.88 96 ALA A C 1
ATOM 745 O O . ALA A 1 96 ? 1.546 -0.907 -3.555 1.00 92.88 96 ALA A O 1
ATOM 746 N N . CYS A 1 97 ? 0.984 0.963 -2.457 1.00 92.25 97 CYS A N 1
ATOM 747 C CA . CYS A 1 97 ? -0.373 1.047 -3.010 1.00 92.25 97 CYS A CA 1
ATOM 748 C C . CYS A 1 97 ? -0.424 1.704 -4.398 1.00 92.25 97 CYS A C 1
ATOM 750 O O . CYS A 1 97 ? -1.400 1.523 -5.121 1.00 92.25 97 CYS A O 1
ATOM 752 N N . ALA A 1 98 ? 0.604 2.473 -4.763 1.00 88.25 98 ALA A N 1
ATOM 753 C CA . ALA A 1 98 ? 0.747 3.092 -6.078 1.00 88.25 98 ALA A CA 1
ATOM 754 C C . ALA A 1 98 ? 1.537 2.209 -7.062 1.00 88.25 98 ALA A C 1
ATOM 756 O O . ALA A 1 98 ? 1.473 2.432 -8.270 1.00 88.25 98 ALA A O 1
ATOM 757 N N . THR A 1 99 ? 2.273 1.216 -6.558 1.00 87.00 99 THR A N 1
ATOM 758 C CA . THR A 1 99 ? 3.038 0.269 -7.370 1.00 87.00 99 THR A CA 1
ATOM 759 C C . THR A 1 99 ? 2.108 -0.743 -8.054 1.00 87.00 99 THR A C 1
ATOM 761 O O . THR A 1 99 ? 1.216 -1.301 -7.407 1.00 87.00 99 THR A O 1
ATOM 764 N N . PRO A 1 100 ? 2.305 -1.042 -9.349 1.00 86.19 100 PRO A N 1
ATOM 765 C CA . PRO A 1 100 ? 1.559 -2.102 -10.013 1.00 86.19 100 PRO A CA 1
ATOM 766 C C . PRO A 1 100 ? 1.925 -3.491 -9.455 1.00 86.19 100 PRO A C 1
ATOM 768 O O . PRO A 1 100 ? 2.970 -3.701 -8.833 1.00 86.19 100 PRO A O 1
ATOM 771 N N . ALA A 1 101 ? 1.048 -4.475 -9.674 1.00 85.19 101 ALA A N 1
ATOM 772 C CA . ALA A 1 101 ? 1.285 -5.840 -9.207 1.00 85.19 101 ALA A CA 1
ATOM 773 C C . ALA A 1 101 ? 2.573 -6.424 -9.816 1.00 85.19 101 ALA A C 1
ATOM 775 O O . ALA A 1 101 ? 2.889 -6.168 -10.975 1.00 85.19 101 ALA A O 1
ATOM 776 N N . GLU A 1 102 ? 3.282 -7.275 -9.073 1.00 83.75 102 GLU A N 1
ATOM 777 C CA . GLU A 1 102 ? 4.548 -7.896 -9.513 1.00 83.75 102 GLU A CA 1
ATOM 778 C C . GLU A 1 102 ? 4.423 -8.617 -10.871 1.00 83.75 102 GLU A C 1
ATOM 780 O O . GLU A 1 102 ? 5.333 -8.618 -11.695 1.00 83.75 102 GLU A O 1
ATOM 785 N N . ASN A 1 103 ? 3.255 -9.207 -11.132 1.00 82.06 103 ASN A N 1
ATOM 786 C CA . ASN A 1 103 ? 2.934 -9.925 -12.362 1.00 82.06 103 ASN A CA 1
ATOM 787 C C . ASN A 1 103 ? 2.163 -9.074 -13.386 1.00 82.06 103 ASN A C 1
ATOM 789 O O . ASN A 1 103 ? 1.598 -9.641 -14.327 1.00 82.06 103 ASN A O 1
ATOM 793 N N . SER A 1 104 ? 2.091 -7.762 -13.206 1.00 83.38 104 SER A N 1
ATOM 794 C CA . SER A 1 104 ? 1.507 -6.841 -14.177 1.00 83.38 104 SER A CA 1
ATOM 795 C C . SER A 1 104 ? 2.428 -6.697 -15.401 1.00 83.38 104 SER A C 1
ATOM 797 O O . SER A 1 104 ? 3.639 -6.905 -15.279 1.00 83.38 104 SER A O 1
ATOM 799 N N . PRO A 1 105 ? 1.904 -6.402 -16.601 1.00 80.31 105 PRO A N 1
ATOM 800 C CA . PRO A 1 105 ? 2.734 -6.142 -17.777 1.00 80.31 105 PRO A CA 1
ATOM 801 C C . PRO A 1 105 ? 3.826 -5.097 -17.518 1.00 80.31 105 PRO A C 1
ATOM 803 O O . PRO A 1 105 ? 4.967 -5.312 -17.915 1.00 80.31 105 PRO A O 1
ATOM 806 N N . GLU A 1 106 ? 3.501 -4.036 -16.783 1.00 82.06 106 GLU A N 1
ATOM 807 C CA . GLU A 1 106 ? 4.400 -2.952 -16.383 1.00 82.06 106 GLU A CA 1
ATOM 808 C C . GLU A 1 106 ? 5.649 -3.504 -15.680 1.00 82.06 106 GLU A C 1
ATOM 810 O O . GLU A 1 106 ? 6.771 -3.137 -16.020 1.00 82.06 106 GLU A O 1
ATOM 815 N N . CYS A 1 107 ? 5.468 -4.485 -14.792 1.00 82.31 107 CYS A N 1
ATOM 816 C CA . CYS A 1 107 ? 6.561 -5.118 -14.055 1.00 82.31 107 CYS A CA 1
ATOM 817 C C . CYS A 1 107 ? 7.221 -6.312 -14.748 1.00 82.31 107 CYS A C 1
ATOM 819 O O . CYS A 1 107 ? 8.374 -6.655 -14.464 1.00 82.31 107 CYS A O 1
ATOM 821 N N . ARG A 1 108 ? 6.532 -6.936 -15.703 1.00 76.88 108 ARG A N 1
ATOM 822 C CA . ARG A 1 108 ? 7.086 -8.040 -16.499 1.00 76.88 108 ARG A CA 1
ATOM 823 C C . ARG A 1 108 ? 8.149 -7.582 -17.491 1.00 76.88 108 ARG A C 1
ATOM 825 O O . ARG A 1 108 ? 9.008 -8.384 -17.852 1.00 76.88 108 ARG A O 1
ATOM 832 N N . PHE A 1 109 ? 8.107 -6.333 -17.953 1.00 65.44 109 PHE A N 1
ATOM 833 C CA . PHE A 1 109 ? 9.102 -5.828 -18.905 1.00 65.44 109 PHE A CA 1
ATOM 834 C C . PHE A 1 109 ? 10.386 -5.332 -18.229 1.00 65.44 109 PHE A C 1
ATOM 836 O O . PHE A 1 109 ? 11.451 -5.475 -18.825 1.00 65.44 109 PHE A O 1
ATOM 843 N N . SER A 1 110 ? 10.327 -4.885 -16.970 1.00 57.97 110 SER A N 1
ATOM 844 C CA . SER A 1 110 ? 11.511 -4.487 -16.184 1.00 57.97 110 SER A CA 1
ATOM 845 C C . SER A 1 110 ? 12.419 -5.661 -15.793 1.00 57.97 110 SER A C 1
ATOM 847 O O . SER A 1 110 ? 13.578 -5.467 -15.438 1.00 57.97 110 SER A O 1
ATOM 849 N N . THR A 1 111 ? 11.916 -6.897 -15.879 1.00 53.44 111 THR A N 1
ATOM 850 C CA . THR A 1 111 ? 12.673 -8.132 -15.607 1.00 53.44 111 THR A CA 1
ATOM 851 C C . THR A 1 111 ? 13.201 -8.819 -16.864 1.00 53.44 111 THR A C 1
ATOM 853 O O . THR A 1 111 ? 13.897 -9.830 -16.751 1.00 53.44 111 THR A O 1
ATOM 856 N N . ARG A 1 112 ? 12.941 -8.289 -18.069 1.00 53.59 112 ARG A N 1
ATOM 857 C CA . ARG A 1 112 ? 13.675 -8.739 -19.255 1.00 53.59 112 ARG A CA 1
ATOM 858 C C . ARG A 1 112 ? 15.047 -8.062 -19.245 1.00 53.59 112 ARG A C 1
ATOM 860 O O . ARG A 1 112 ? 15.093 -6.837 -19.346 1.00 53.59 112 ARG A O 1
ATOM 867 N N . PRO A 1 113 ? 16.166 -8.816 -19.199 1.00 49.62 113 PRO A N 1
ATOM 868 C CA . PRO A 1 113 ? 17.428 -8.283 -19.683 1.00 49.62 113 PRO A CA 1
ATOM 869 C C . PRO A 1 113 ? 17.143 -7.687 -21.055 1.00 49.62 113 PRO A C 1
ATOM 871 O O . PRO A 1 113 ? 16.463 -8.321 -21.870 1.00 49.62 113 PRO A O 1
ATOM 874 N N . SER A 1 114 ? 17.602 -6.465 -21.281 1.00 51.00 114 SER A N 1
ATOM 875 C CA . SER A 1 114 ? 17.567 -5.791 -22.567 1.00 51.00 114 SER A CA 1
ATOM 876 C C . SER A 1 114 ? 18.367 -6.608 -23.581 1.00 51.00 114 SER A C 1
ATOM 878 O O . SER A 1 114 ? 19.507 -6.301 -23.915 1.00 51.00 114 SER A O 1
ATOM 880 N N . VAL A 1 115 ? 17.768 -7.683 -24.093 1.00 54.09 115 VAL A N 1
ATOM 881 C CA . VAL A 1 115 ? 18.139 -8.198 -25.400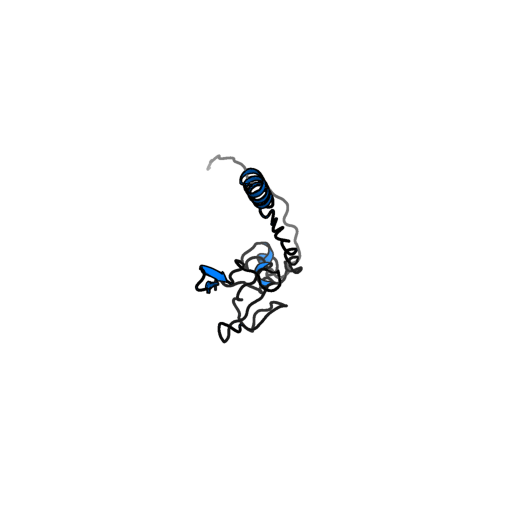 1.00 54.09 115 VAL A CA 1
ATOM 882 C C . VAL A 1 115 ? 17.885 -7.041 -26.361 1.00 54.09 115 VAL A C 1
ATOM 884 O O . VAL A 1 115 ? 16.791 -6.464 -26.326 1.00 54.09 115 VAL A O 1
ATOM 887 N N . PRO A 1 116 ? 18.895 -6.619 -27.142 1.00 47.25 116 PRO A N 1
ATOM 888 C CA . PRO A 1 116 ? 18.722 -5.518 -28.063 1.00 47.25 116 PRO A CA 1
ATOM 889 C C . PRO A 1 116 ? 17.519 -5.840 -28.934 1.00 47.25 116 PRO A C 1
ATOM 891 O O . PRO A 1 116 ? 17.366 -6.956 -29.431 1.00 47.25 116 PRO A O 1
A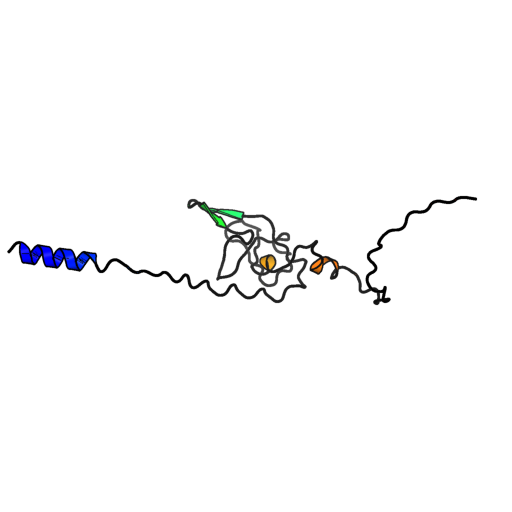TOM 894 N N . PHE A 1 117 ? 16.644 -4.848 -29.016 1.00 52.97 117 PHE A N 1
ATOM 895 C CA . PHE A 1 117 ? 15.421 -4.808 -29.787 1.00 52.97 117 PHE A CA 1
ATOM 896 C C . PHE A 1 117 ? 15.726 -5.151 -31.254 1.00 52.97 117 PHE A C 1
ATOM 898 O O . PHE A 1 117 ? 15.891 -4.278 -32.101 1.00 52.97 117 PHE A O 1
ATOM 905 N N . ALA A 1 118 ? 15.824 -6.441 -31.571 1.00 48.56 118 ALA A N 1
ATOM 906 C CA . ALA A 1 118 ? 15.595 -6.925 -32.914 1.00 48.56 118 ALA A CA 1
ATOM 907 C C . ALA A 1 118 ? 14.088 -6.804 -33.114 1.00 48.56 118 ALA A C 1
ATOM 909 O O . ALA A 1 118 ? 13.313 -7.666 -32.698 1.00 48.56 118 ALA A O 1
ATOM 910 N N . SER A 1 119 ? 13.708 -5.637 -33.634 1.00 55.97 119 SER A N 1
ATOM 911 C CA . SER A 1 119 ? 12.421 -5.342 -34.251 1.00 55.97 119 SER A CA 1
ATOM 912 C C . SER A 1 119 ? 11.743 -6.622 -34.738 1.00 55.97 119 SER A C 1
ATOM 914 O O . SER A 1 119 ? 12.120 -7.206 -35.748 1.00 55.97 119 SER A O 1
ATOM 916 N N . SER A 1 120 ? 10.747 -7.086 -33.991 1.00 50.69 120 SER A N 1
ATOM 917 C CA . SER A 1 120 ? 9.796 -8.051 -34.526 1.00 50.69 120 SER A CA 1
ATOM 918 C C . SER A 1 120 ? 8.499 -7.298 -34.770 1.00 50.69 120 SER A C 1
ATOM 920 O O . SER A 1 120 ? 8.071 -6.532 -33.900 1.00 50.69 120 SER A O 1
ATOM 922 N N . PRO A 1 121 ? 7.962 -7.393 -35.994 1.00 49.25 121 PRO A N 1
ATOM 923 C CA . PRO A 1 121 ? 7.070 -6.389 -36.517 1.00 49.25 121 PRO A CA 1
ATOM 924 C C . PRO A 1 121 ? 5.679 -6.519 -35.912 1.00 49.25 121 PRO A C 1
ATOM 926 O O . PRO A 1 121 ? 5.273 -7.561 -35.401 1.00 49.25 121 PRO A O 1
ATOM 929 N N . ALA A 1 122 ? 4.993 -5.386 -35.999 1.00 52.41 122 ALA A N 1
ATOM 930 C CA . ALA A 1 122 ? 3.562 -5.185 -35.944 1.00 52.41 122 ALA A CA 1
ATOM 931 C C . ALA A 1 122 ? 2.692 -6.449 -36.051 1.00 52.41 122 ALA A C 1
ATOM 933 O O . ALA A 1 122 ? 2.828 -7.257 -36.967 1.00 52.41 122 ALA A O 1
ATOM 934 N N . SER A 1 123 ? 1.720 -6.506 -35.142 1.00 50.97 123 SER A N 1
ATOM 935 C CA . SER A 1 123 ? 0.334 -6.894 -35.394 1.00 50.97 123 SER A CA 1
ATOM 936 C C . SER A 1 123 ? 0.069 -7.627 -36.710 1.00 50.97 123 SER A C 1
ATOM 938 O O . SER A 1 123 ? -0.048 -7.013 -37.767 1.00 50.97 123 SER A O 1
ATOM 940 N N . SER A 1 124 ? -0.212 -8.919 -36.622 1.00 47.66 124 SER A N 1
ATOM 941 C CA . SER A 1 124 ? -1.260 -9.495 -37.459 1.00 47.66 124 SER A CA 1
ATOM 942 C C . SER A 1 124 ? -2.042 -10.497 -36.626 1.00 47.66 124 SER A C 1
ATOM 944 O O . SER A 1 124 ? -1.634 -11.627 -36.379 1.00 47.66 124 SER A O 1
ATOM 946 N N . VAL A 1 125 ? -3.185 -10.018 -36.137 1.00 53.62 125 VAL A N 1
ATOM 947 C CA . VAL A 1 125 ? -4.315 -10.864 -35.769 1.00 53.62 125 VAL A CA 1
ATOM 948 C C . VAL A 1 125 ? -4.601 -11.741 -36.988 1.00 53.62 125 VAL A C 1
ATOM 950 O O . VAL A 1 125 ? -5.014 -11.240 -38.032 1.00 53.62 125 VAL A O 1
ATOM 953 N N . ALA A 1 126 ? -4.306 -13.033 -36.871 1.00 50.34 126 ALA A N 1
ATOM 954 C CA . ALA A 1 126 ? -4.631 -14.022 -37.882 1.00 50.34 126 ALA A CA 1
ATOM 955 C C . ALA A 1 126 ? -6.156 -14.140 -37.975 1.00 50.34 126 ALA A C 1
ATOM 957 O O . ALA A 1 126 ? -6.812 -14.492 -36.994 1.00 50.34 126 ALA A O 1
ATOM 958 N N . ASN A 1 127 ? -6.718 -13.845 -39.147 1.00 49.94 127 ASN A N 1
ATOM 959 C CA . ASN A 1 127 ? -8.088 -14.208 -39.471 1.00 49.94 127 ASN A CA 1
ATOM 960 C C . ASN A 1 127 ? -8.103 -15.200 -40.642 1.00 49.94 127 ASN A C 1
ATOM 962 O O . ASN A 1 127 ? -7.719 -14.845 -41.750 1.00 49.94 127 ASN A O 1
ATOM 966 N N . SER A 1 128 ? -8.592 -16.401 -40.321 1.00 48.09 128 SER A N 1
ATOM 967 C CA . SER A 1 128 ? -9.380 -17.353 -41.119 1.00 48.09 128 SER A CA 1
ATOM 968 C C . SER A 1 128 ? -8.883 -17.849 -42.481 1.00 48.09 128 SER A C 1
ATOM 970 O O . SER A 1 128 ? -8.735 -17.088 -43.430 1.00 48.09 128 SER A O 1
ATOM 972 N N . GLY A 1 129 ? -8.833 -19.180 -42.618 1.00 42.53 129 GLY A N 1
ATOM 973 C CA . GLY A 1 129 ? -8.863 -19.851 -43.919 1.00 42.53 129 GLY A CA 1
ATOM 974 C C . GLY A 1 129 ? -8.512 -21.335 -43.852 1.00 42.53 129 GLY A C 1
ATOM 975 O O . GLY A 1 129 ? -7.347 -21.691 -43.954 1.00 42.53 129 GLY A O 1
ATOM 976 N N . VAL A 1 130 ? -9.524 -22.185 -43.670 1.00 56.47 130 VAL A N 1
ATOM 977 C CA . VAL A 1 130 ? -9.476 -23.647 -43.851 1.00 56.47 130 VAL A CA 1
ATOM 978 C C . VAL A 1 130 ? -9.281 -23.983 -45.333 1.00 56.47 130 VAL A C 1
ATOM 980 O O . VAL A 1 130 ? -10.021 -23.444 -46.152 1.00 56.47 130 VAL A O 1
ATOM 983 N N . ALA A 1 131 ? -8.366 -24.903 -45.647 1.00 50.75 131 ALA A N 1
ATOM 984 C CA . ALA A 1 131 ? -8.533 -25.927 -46.684 1.00 50.75 131 ALA A CA 1
ATOM 985 C C . ALA A 1 131 ? -7.410 -26.971 -46.560 1.00 50.75 131 ALA A C 1
ATOM 987 O O . ALA A 1 131 ? -6.234 -26.663 -46.760 1.00 50.75 131 ALA A O 1
ATOM 988 N N . ASP A 1 132 ? -7.803 -28.187 -46.187 1.00 63.34 132 ASP A N 1
ATOM 989 C CA . ASP A 1 132 ? -7.078 -29.427 -46.443 1.00 63.34 132 ASP A CA 1
ATOM 990 C C . ASP A 1 132 ? -6.776 -29.568 -47.942 1.00 63.34 132 ASP A C 1
ATOM 992 O O . ASP A 1 132 ? -7.611 -29.184 -48.752 1.00 63.34 132 ASP A O 1
ATOM 996 N N . ASP A 1 133 ? -5.621 -30.134 -48.304 1.00 48.28 133 ASP A N 1
ATOM 997 C CA . ASP A 1 133 ? -5.551 -31.196 -49.318 1.00 48.28 133 ASP A CA 1
ATOM 998 C C . ASP A 1 133 ? -4.144 -31.814 -49.371 1.00 48.28 133 ASP A C 1
ATOM 1000 O O . ASP A 1 133 ? -3.116 -31.141 -49.467 1.00 48.28 133 ASP A O 1
ATOM 1004 N N . VAL A 1 134 ? -4.141 -33.141 -49.262 1.00 57.47 134 VAL A N 1
ATOM 1005 C CA . VAL A 1 134 ? -3.003 -34.061 -49.301 1.00 57.47 134 VAL A CA 1
ATOM 1006 C C . VAL A 1 134 ? -2.891 -34.620 -50.716 1.00 57.47 134 VAL A C 1
ATOM 1008 O O . VAL A 1 134 ? -3.892 -35.112 -51.235 1.00 57.47 134 VAL A O 1
ATOM 1011 N N . PHE A 1 135 ? -1.685 -34.639 -51.290 1.00 59.03 135 PHE A N 1
ATOM 1012 C CA . PHE A 1 135 ? -1.242 -35.701 -52.202 1.00 59.03 135 PHE A CA 1
ATOM 1013 C C . PHE A 1 135 ? 0.281 -35.848 -52.180 1.00 59.03 135 PHE A C 1
ATOM 1015 O O . PHE A 1 135 ? 0.975 -34.806 -52.201 1.00 59.03 135 PHE A O 1
#

pLDDT: mean 73.48, std 20.35, range [40.47, 97.38]

Foldseek 3Di:
DVVVVVVVVVVVVVPPDPPPPPVPLPPAPPQDPALQLLQFAFDPDWDADPVGDIAAPQSDDDPSARKHWTPVAPPRPAPAWDADPVDHSIIMDRNNVSYDHCPDPSNVVSPDDCPDPPDDDDDDPDDDDDDDDDD

Secondary structure (DSSP, 8-state):
-HHHHHHHHHHHHS-----------PPPPPPPS-SS-TT--B---EEE-TT--EEETTSSEETTEE-EEBTTGGG---TT-EE-SSSTT-EEESGGGTSPPTTSHHHHHHTS-----------------------

Organism: Lepeophtheirus salmonis (NCBI:txid72036)